Protein AF-K2ISQ4-F1 (afdb_monomer_lite)

Radius of gyration: 26.38 Å; chains: 1; bounding box: 71×58×47 Å

Secondary structure (DSSP, 8-state):
------HHHHHHHHHHHHHHHHHHHHHHHHHHHHTT--EEE--SS--EEE---------GGGS-HHHHT-GGG------------PPPHHHHHHHHHHTTSSS------

Organism: NCBI:txid1208323

Sequence (109 aa):
MFMTRSPADELANIRAKIAELRARETALEARFIEMNDTGRFVGFSYDVVVSRTAYQVFDISKLPDSILNDNRFYATKHVTSIRTEPRDETDAFMLAQTAGEEFDVIEHH

Structure (mmCIF, N/CA/C/O backbone):
data_AF-K2ISQ4-F1
#
_entry.id   AF-K2ISQ4-F1
#
loop_
_atom_site.group_PDB
_atom_site.id
_atom_site.type_symbol
_atom_site.label_atom_id
_atom_site.label_alt_id
_atom_site.label_comp_id
_atom_site.label_asym_id
_atom_site.label_entity_id
_atom_site.label_seq_id
_atom_site.pdbx_PDB_ins_code
_atom_site.Cartn_x
_atom_site.Cartn_y
_atom_site.Cartn_z
_atom_site.occupancy
_atom_site.B_iso_or_equiv
_atom_site.auth_seq_id
_atom_site.auth_comp_id
_atom_site.auth_asym_id
_atom_site.auth_atom_id
_atom_site.pdbx_PDB_model_num
ATOM 1 N N . MET A 1 1 ? 32.199 9.706 -7.764 1.00 37.59 1 MET A N 1
ATOM 2 C CA . MET A 1 1 ? 32.240 10.912 -6.912 1.00 37.59 1 MET A CA 1
ATOM 3 C C . MET A 1 1 ? 30.954 10.917 -6.096 1.00 37.59 1 MET A C 1
ATOM 5 O O . MET A 1 1 ? 29.901 11.221 -6.639 1.00 37.59 1 MET A O 1
ATOM 9 N N . PHE A 1 2 ? 31.002 10.415 -4.860 1.00 45.28 2 PHE A N 1
ATOM 10 C CA . PHE A 1 2 ? 29.836 10.357 -3.976 1.00 45.28 2 PHE A CA 1
ATOM 11 C C . PHE A 1 2 ? 29.680 11.733 -3.328 1.00 45.28 2 PHE A C 1
ATOM 13 O O . PHE A 1 2 ? 30.267 11.993 -2.285 1.00 45.28 2 PHE A O 1
ATOM 20 N N . MET A 1 3 ? 28.945 12.642 -3.974 1.00 51.91 3 MET A N 1
ATOM 21 C CA . MET A 1 3 ? 28.362 13.755 -3.227 1.00 51.91 3 MET A CA 1
ATOM 22 C C . MET A 1 3 ? 27.462 13.114 -2.176 1.00 51.91 3 MET A C 1
ATOM 24 O O . MET A 1 3 ? 26.542 12.375 -2.534 1.00 51.91 3 MET A O 1
ATOM 28 N N . THR A 1 4 ? 27.789 13.314 -0.903 1.00 53.28 4 THR A N 1
ATOM 29 C CA . THR A 1 4 ? 26.978 12.905 0.242 1.00 53.28 4 THR A CA 1
ATOM 30 C C . THR A 1 4 ? 25.602 13.543 0.087 1.00 53.28 4 THR A C 1
ATOM 32 O O . THR A 1 4 ? 25.392 14.682 0.495 1.00 53.28 4 THR A O 1
ATOM 35 N N . ARG A 1 5 ? 24.674 12.848 -0.581 1.00 65.00 5 ARG A N 1
ATOM 36 C CA . ARG A 1 5 ? 23.262 13.225 -0.576 1.00 65.00 5 ARG A CA 1
ATOM 37 C C . ARG A 1 5 ? 22.857 13.240 0.886 1.00 65.00 5 ARG A C 1
ATOM 39 O O . ARG A 1 5 ? 23.142 12.276 1.597 1.00 65.00 5 ARG A O 1
ATOM 46 N N . SER A 1 6 ? 22.282 14.348 1.347 1.00 79.94 6 SER A N 1
A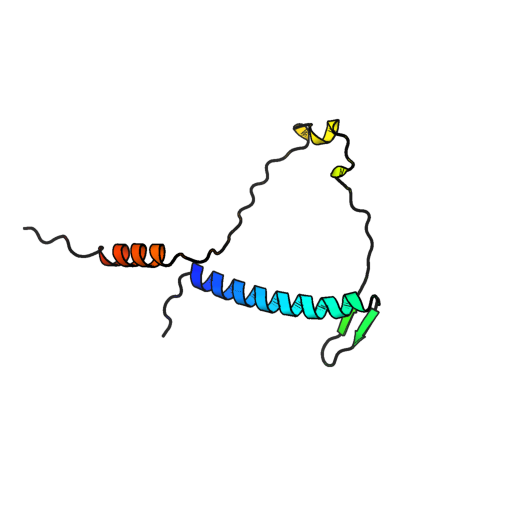TOM 47 C CA . SER A 1 6 ? 21.822 14.416 2.727 1.00 79.94 6 SER A CA 1
ATOM 48 C C . SER A 1 6 ? 20.869 13.237 2.980 1.00 79.94 6 SER A C 1
ATOM 50 O O . SER A 1 6 ? 20.177 12.808 2.047 1.00 79.94 6 SER A O 1
ATOM 52 N N . PRO A 1 7 ? 20.790 12.692 4.206 1.00 83.88 7 PRO A N 1
ATOM 53 C CA . PRO A 1 7 ? 19.847 11.613 4.503 1.00 83.88 7 PRO A CA 1
ATOM 54 C C . PRO A 1 7 ? 18.403 11.944 4.086 1.00 83.88 7 PRO A C 1
ATOM 56 O O . PRO A 1 7 ? 17.639 11.049 3.730 1.00 83.88 7 PRO A O 1
ATOM 59 N N . ALA A 1 8 ? 18.037 13.232 4.066 1.00 84.06 8 ALA A N 1
ATOM 60 C CA . ALA A 1 8 ? 16.752 13.709 3.564 1.00 84.06 8 ALA A CA 1
ATOM 61 C C . ALA A 1 8 ? 16.605 13.541 2.039 1.00 84.06 8 ALA A C 1
ATOM 63 O O . ALA A 1 8 ? 15.578 13.037 1.585 1.00 84.06 8 ALA A O 1
ATOM 64 N N . ASP A 1 9 ? 17.625 13.899 1.254 1.00 80.94 9 ASP A N 1
ATOM 65 C CA . ASP A 1 9 ? 17.620 13.741 -0.209 1.00 80.94 9 ASP A CA 1
ATOM 66 C C . ASP A 1 9 ? 17.625 12.269 -0.627 1.00 80.94 9 ASP A C 1
ATOM 68 O O . ASP A 1 9 ? 16.944 11.869 -1.576 1.00 80.94 9 ASP A O 1
ATOM 72 N N . GLU A 1 10 ? 18.392 11.441 0.084 1.00 85.69 10 GLU A N 1
ATOM 73 C CA . GLU A 1 10 ? 18.398 9.997 -0.133 1.00 85.69 10 GLU A CA 1
ATOM 74 C C . GLU A 1 10 ? 17.020 9.397 0.170 1.00 85.69 10 GLU A C 1
ATOM 76 O O . GLU A 1 10 ? 16.466 8.672 -0.663 1.00 85.69 10 GLU A O 1
ATOM 81 N N . LEU A 1 11 ? 16.420 9.767 1.307 1.00 86.06 11 LEU A N 1
ATOM 82 C CA . LEU A 1 11 ? 15.079 9.328 1.681 1.00 86.06 11 LEU A CA 1
ATOM 83 C C . LEU A 1 11 ? 14.023 9.781 0.663 1.00 86.06 11 LEU A C 1
ATOM 85 O O . LEU A 1 11 ? 13.160 8.983 0.291 1.00 86.06 11 LEU A O 1
ATOM 89 N N . ALA A 1 12 ? 14.092 11.024 0.183 1.00 86.25 12 ALA A N 1
ATOM 90 C CA . ALA A 1 12 ? 13.187 11.543 -0.841 1.00 86.25 12 ALA A CA 1
ATOM 91 C C . ALA A 1 12 ? 13.316 10.763 -2.158 1.00 86.25 12 ALA A C 1
ATOM 93 O O . ALA A 1 12 ? 12.309 10.356 -2.740 1.00 86.25 12 ALA A O 1
ATOM 94 N N . ASN A 1 13 ? 14.546 10.472 -2.593 1.00 86.44 13 ASN A N 1
ATOM 95 C CA . ASN A 1 13 ? 14.794 9.690 -3.804 1.00 86.44 13 ASN A CA 1
ATOM 96 C C . ASN A 1 13 ? 14.243 8.259 -3.682 1.00 86.44 13 ASN A C 1
ATOM 98 O O . ASN A 1 13 ? 13.576 7.767 -4.594 1.00 86.44 13 ASN A O 1
ATOM 102 N N . ILE A 1 14 ? 14.475 7.603 -2.542 1.00 90.94 14 ILE A N 1
ATOM 103 C CA . ILE A 1 14 ? 13.940 6.264 -2.272 1.00 90.94 14 ILE A CA 1
ATOM 104 C C . ILE A 1 14 ? 12.408 6.293 -2.258 1.00 90.94 14 ILE A C 1
ATOM 106 O O . ILE A 1 14 ? 11.784 5.443 -2.892 1.00 90.94 14 ILE A O 1
ATOM 110 N N . ARG A 1 15 ? 11.784 7.281 -1.602 1.00 91.06 15 ARG A N 1
ATOM 111 C CA . ARG A 1 15 ? 10.318 7.413 -1.587 1.00 91.06 15 ARG A CA 1
ATOM 112 C C . ARG A 1 15 ? 9.734 7.636 -2.974 1.00 91.06 15 ARG A C 1
ATOM 114 O O . ARG A 1 15 ? 8.712 7.030 -3.276 1.00 91.06 15 ARG A O 1
ATOM 121 N N . ALA A 1 16 ? 10.384 8.433 -3.819 1.00 86.94 16 ALA A N 1
ATOM 122 C CA . ALA A 1 16 ? 9.953 8.636 -5.199 1.00 86.94 16 ALA A CA 1
ATOM 123 C C . ALA A 1 16 ? 9.976 7.321 -5.997 1.00 86.94 16 ALA A C 1
ATOM 125 O O . ALA A 1 16 ? 8.986 6.969 -6.634 1.00 86.94 16 ALA A O 1
ATOM 126 N N . LYS A 1 17 ? 11.059 6.541 -5.884 1.00 92.38 17 LYS A N 1
ATOM 127 C CA . LYS A 1 17 ? 11.164 5.221 -6.531 1.00 92.38 17 LYS A CA 1
ATOM 128 C C . LYS A 1 17 ? 10.123 4.235 -6.014 1.00 92.38 17 LYS A C 1
ATOM 130 O O . LYS A 1 17 ? 9.512 3.517 -6.800 1.00 92.38 17 LYS A O 1
ATOM 135 N N . ILE A 1 18 ? 9.902 4.199 -4.698 1.00 92.81 18 ILE A N 1
ATOM 136 C CA . ILE A 1 18 ? 8.856 3.359 -4.103 1.00 92.81 18 ILE A CA 1
ATOM 137 C C . ILE A 1 18 ? 7.488 3.781 -4.639 1.00 92.81 18 ILE A C 1
ATOM 139 O O . ILE A 1 18 ? 6.713 2.915 -5.020 1.00 92.81 18 ILE A O 1
ATOM 143 N N . ALA A 1 19 ? 7.190 5.079 -4.703 1.00 90.81 19 ALA A N 1
ATOM 144 C CA . ALA A 1 19 ? 5.913 5.572 -5.208 1.00 90.81 19 ALA A CA 1
ATOM 145 C C . ALA A 1 19 ? 5.678 5.172 -6.674 1.00 90.81 19 ALA A C 1
ATOM 147 O O . ALA A 1 19 ? 4.592 4.704 -7.005 1.00 90.81 19 ALA A O 1
ATOM 148 N N . GLU A 1 20 ? 6.696 5.281 -7.530 1.00 92.19 20 GLU A N 1
ATOM 149 C CA . GLU A 1 20 ? 6.623 4.837 -8.927 1.00 92.19 20 GLU A CA 1
ATOM 150 C C . GLU A 1 20 ? 6.354 3.328 -9.031 1.00 92.19 20 GLU A C 1
ATOM 152 O O . GLU A 1 20 ? 5.447 2.893 -9.746 1.00 92.19 20 GLU A O 1
ATOM 157 N N . LEU A 1 21 ? 7.105 2.520 -8.276 1.00 95.19 21 LEU A N 1
ATOM 158 C CA . LEU A 1 21 ? 6.924 1.069 -8.253 1.00 95.19 21 LEU A CA 1
ATOM 159 C C . LEU A 1 21 ? 5.546 0.676 -7.714 1.00 95.19 21 LEU A C 1
ATOM 161 O O . LEU A 1 21 ? 4.907 -0.200 -8.290 1.00 95.19 21 LEU A O 1
ATOM 165 N N . ARG A 1 22 ? 5.059 1.352 -6.667 1.00 92.31 22 ARG A N 1
ATOM 166 C CA . ARG A 1 22 ? 3.714 1.149 -6.114 1.00 92.31 22 ARG A CA 1
ATOM 167 C C . ARG A 1 22 ? 2.631 1.516 -7.119 1.00 92.31 22 ARG A C 1
ATOM 169 O O . ARG A 1 22 ? 1.694 0.751 -7.286 1.00 92.31 22 ARG A O 1
ATOM 176 N N . ALA A 1 23 ? 2.771 2.628 -7.839 1.00 91.06 23 ALA A N 1
ATOM 177 C CA . ALA A 1 23 ? 1.817 3.000 -8.881 1.00 91.06 23 ALA A CA 1
ATOM 178 C C . ALA A 1 23 ? 1.746 1.927 -9.980 1.00 91.06 23 ALA A C 1
ATOM 180 O O . ALA A 1 23 ? 0.660 1.553 -10.428 1.00 91.06 23 ALA A O 1
ATOM 181 N N . ARG A 1 24 ? 2.902 1.383 -10.377 1.00 93.44 24 ARG A N 1
ATOM 182 C CA . ARG A 1 24 ? 2.972 0.288 -11.350 1.00 93.44 24 ARG A CA 1
ATOM 183 C C . ARG A 1 24 ? 2.380 -1.017 -10.813 1.00 93.44 24 ARG A C 1
ATOM 185 O O . ARG A 1 24 ? 1.688 -1.705 -11.557 1.00 93.44 24 ARG A O 1
ATOM 192 N N . GLU A 1 25 ? 2.646 -1.353 -9.555 1.00 93.44 25 GLU A N 1
ATOM 193 C CA . GLU A 1 25 ? 2.066 -2.509 -8.865 1.00 93.44 25 GLU A CA 1
ATOM 194 C C . GLU A 1 25 ? 0.539 -2.394 -8.815 1.00 93.44 25 GLU A C 1
ATOM 196 O O . GLU A 1 25 ? -0.142 -3.272 -9.333 1.00 93.44 25 GLU A O 1
ATOM 201 N N . THR A 1 26 ? -0.003 -1.271 -8.332 1.00 91.06 26 THR A N 1
ATOM 202 C CA . THR A 1 26 ? -1.451 -1.017 -8.298 1.00 91.06 26 THR A CA 1
ATOM 2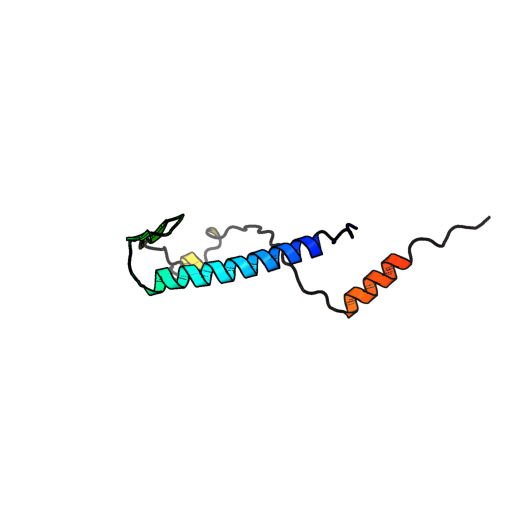03 C C . THR A 1 26 ? -2.079 -1.112 -9.687 1.00 91.06 26 THR A C 1
ATOM 205 O O . THR A 1 26 ? -3.150 -1.690 -9.832 1.00 91.06 26 THR A O 1
ATOM 208 N N . ALA A 1 27 ? -1.421 -0.599 -10.731 1.00 90.12 27 ALA A N 1
ATOM 209 C CA . ALA A 1 27 ? -1.928 -0.711 -12.098 1.00 90.12 27 ALA A CA 1
ATOM 210 C C . ALA A 1 27 ? -1.968 -2.163 -12.612 1.00 90.12 27 ALA A C 1
ATOM 212 O O . ALA A 1 27 ? -2.830 -2.504 -13.422 1.00 90.12 27 ALA A O 1
ATOM 213 N N . LEU A 1 28 ? -1.046 -3.024 -12.169 1.00 90.50 28 LEU A N 1
ATOM 214 C CA . LEU A 1 28 ? -1.064 -4.453 -12.489 1.00 90.50 28 LEU A CA 1
ATOM 215 C C . LEU A 1 28 ? -2.121 -5.194 -11.667 1.00 90.50 28 LEU A C 1
ATOM 217 O O . LEU A 1 28 ? -2.884 -5.970 -12.234 1.00 90.50 28 LEU A O 1
ATOM 221 N N . GLU A 1 29 ? -2.207 -4.924 -10.365 1.00 89.44 29 GLU A N 1
ATOM 222 C CA . GLU A 1 29 ? -3.221 -5.492 -9.470 1.00 89.44 29 GLU A CA 1
ATOM 223 C C . GLU A 1 29 ? -4.643 -5.139 -9.911 1.00 89.44 29 GLU A C 1
ATOM 225 O O . GLU A 1 29 ? -5.506 -6.016 -9.953 1.00 89.44 29 GLU A O 1
ATOM 230 N N . ALA A 1 30 ? -4.879 -3.887 -10.317 1.00 87.75 30 ALA A N 1
ATOM 231 C CA . ALA A 1 30 ? -6.175 -3.425 -10.810 1.00 87.75 30 ALA A CA 1
ATOM 232 C C . ALA A 1 30 ? -6.689 -4.294 -11.964 1.00 87.75 30 ALA A C 1
ATOM 234 O O . ALA A 1 30 ? -7.865 -4.636 -11.984 1.00 87.75 30 ALA A O 1
ATOM 235 N N . ARG A 1 31 ? -5.806 -4.755 -12.860 1.00 86.56 31 ARG A N 1
ATOM 236 C CA . ARG A 1 31 ? -6.192 -5.649 -13.965 1.00 86.56 31 ARG A CA 1
ATOM 237 C C . ARG A 1 31 ? -6.712 -6.997 -13.473 1.00 86.56 31 ARG A C 1
ATOM 239 O O . ARG A 1 31 ? -7.649 -7.530 -14.057 1.00 86.56 31 ARG A O 1
ATOM 246 N N . PHE A 1 32 ? -6.124 -7.545 -12.411 1.00 85.44 32 PHE A N 1
ATOM 247 C CA . PHE A 1 32 ? -6.584 -8.803 -11.820 1.00 85.44 32 PHE A CA 1
ATOM 248 C C . PHE A 1 32 ? -7.894 -8.623 -11.046 1.00 85.44 32 PHE A C 1
ATOM 250 O O . PHE A 1 32 ? -8.747 -9.507 -11.066 1.00 85.44 32 PHE A O 1
ATOM 257 N N . ILE A 1 33 ? -8.082 -7.469 -10.400 1.00 83.31 33 ILE A N 1
ATOM 258 C CA . ILE A 1 33 ? -9.316 -7.143 -9.672 1.00 83.31 33 ILE A CA 1
ATOM 259 C C . ILE A 1 33 ? -10.477 -6.863 -10.643 1.00 83.31 33 ILE A C 1
ATOM 261 O O . ILE A 1 33 ? -11.585 -7.345 -10.416 1.00 83.31 33 ILE A O 1
ATOM 265 N N . GLU A 1 34 ? -10.237 -6.130 -11.735 1.00 82.19 34 GLU A N 1
ATOM 266 C CA . GLU A 1 34 ? -11.240 -5.794 -12.761 1.00 82.19 34 GLU A CA 1
ATOM 267 C C . GLU A 1 34 ? -11.803 -7.027 -13.474 1.00 82.19 34 GLU A C 1
ATOM 269 O O . GLU A 1 34 ? -12.979 -7.041 -13.835 1.00 82.19 34 GLU A O 1
ATOM 274 N N . MET A 1 35 ? -11.002 -8.087 -13.631 1.00 75.81 35 MET A N 1
ATOM 275 C CA . MET A 1 35 ? -11.480 -9.363 -14.177 1.00 75.81 35 MET A CA 1
ATOM 276 C C . MET A 1 35 ? -12.547 -10.023 -13.289 1.00 75.81 35 MET A C 1
ATOM 278 O O . MET A 1 35 ? -13.292 -10.869 -13.779 1.00 75.81 35 MET A O 1
ATOM 282 N N . ASN A 1 36 ? -12.650 -9.624 -12.011 1.00 66.56 36 ASN A N 1
ATOM 283 C CA . ASN A 1 36 ? -13.599 -10.132 -11.012 1.00 66.56 36 ASN A CA 1
ATOM 284 C C . ASN A 1 36 ? -13.635 -11.673 -10.923 1.00 66.56 36 ASN A C 1
ATOM 286 O O . ASN A 1 36 ? -14.636 -12.257 -10.505 1.00 66.56 36 ASN A O 1
ATOM 290 N N . ASP A 1 37 ? -12.532 -12.315 -11.304 1.00 73.25 37 ASP A N 1
ATOM 291 C CA . ASP A 1 37 ? -12.339 -13.755 -11.261 1.00 73.25 37 ASP A CA 1
ATOM 292 C C . ASP A 1 37 ? -11.433 -14.107 -10.075 1.00 73.25 37 ASP A C 1
ATOM 294 O O . ASP A 1 37 ? -10.477 -13.393 -9.754 1.00 73.25 37 ASP A O 1
ATOM 298 N N . THR A 1 38 ? -11.755 -15.198 -9.389 1.00 78.25 38 THR A N 1
ATOM 299 C CA . THR A 1 38 ? -10.966 -15.710 -8.265 1.00 78.25 38 THR A CA 1
ATOM 300 C C . THR A 1 38 ? -10.290 -16.990 -8.701 1.00 78.25 38 THR A C 1
ATOM 302 O O . THR A 1 38 ? -10.956 -17.929 -9.128 1.00 78.25 38 THR A O 1
ATOM 305 N N . GLY A 1 39 ? -8.974 -17.066 -8.562 1.00 82.56 39 GLY A N 1
ATOM 306 C CA . GLY A 1 39 ? -8.233 -18.214 -9.057 1.00 82.56 39 GLY A CA 1
ATOM 307 C C . GLY A 1 39 ? -6.756 -17.930 -9.247 1.00 82.56 39 GLY A C 1
ATOM 308 O O . GLY A 1 39 ? -6.214 -16.947 -8.742 1.00 82.56 39 GLY A O 1
ATOM 309 N N . ARG A 1 40 ? -6.095 -18.840 -9.959 1.00 86.12 40 ARG A N 1
ATOM 310 C CA . ARG A 1 40 ? -4.663 -18.778 -10.248 1.00 86.12 40 ARG A CA 1
ATOM 311 C C . ARG A 1 40 ? -4.452 -18.367 -11.701 1.00 86.12 40 ARG A C 1
ATOM 313 O O . ARG A 1 40 ? -4.887 -19.066 -12.609 1.00 86.12 40 ARG A O 1
ATOM 320 N N . PHE A 1 41 ? -3.736 -17.272 -11.902 1.00 86.19 41 PHE A N 1
ATOM 321 C CA . PHE A 1 41 ? -3.289 -16.774 -13.194 1.00 86.19 41 PHE A CA 1
ATOM 322 C C . PHE A 1 41 ? -1.848 -17.226 -13.408 1.00 86.19 41 PHE A C 1
ATOM 324 O O . PHE A 1 41 ? -0.955 -16.828 -12.660 1.00 86.19 41 PHE A O 1
ATOM 331 N N . VAL A 1 42 ? -1.628 -18.088 -14.399 1.00 87.56 42 VAL A N 1
ATOM 332 C CA . VAL A 1 42 ? -0.307 -18.663 -14.672 1.00 87.56 42 VAL A CA 1
ATOM 333 C C . VAL A 1 42 ? 0.536 -17.681 -15.474 1.00 87.56 42 VAL A C 1
ATOM 335 O O . VAL A 1 42 ? 0.091 -17.178 -16.507 1.00 87.56 42 VAL A O 1
ATOM 338 N N . GLY A 1 43 ? 1.753 -17.417 -15.009 1.00 88.25 43 GLY A N 1
ATOM 339 C CA . GLY A 1 43 ? 2.731 -16.609 -15.733 1.00 88.25 43 GLY A CA 1
ATOM 340 C C . GLY A 1 43 ? 3.949 -17.427 -16.146 1.00 88.25 43 GLY A C 1
ATOM 341 O O . GLY A 1 43 ? 4.076 -18.610 -15.850 1.00 88.25 43 GLY A O 1
ATOM 342 N N . PHE A 1 44 ? 4.874 -16.787 -16.860 1.00 85.62 44 PHE A N 1
ATOM 343 C CA . PHE A 1 44 ? 6.061 -17.470 -17.383 1.00 85.62 44 PHE A CA 1
ATOM 344 C C . PHE A 1 44 ? 7.039 -17.909 -16.279 1.00 85.62 44 PHE A C 1
ATOM 346 O O . PHE A 1 44 ? 7.630 -18.980 -16.362 1.00 85.62 44 PHE A O 1
ATOM 353 N N . SER A 1 45 ? 7.216 -17.081 -15.247 1.00 92.69 45 SER A N 1
ATOM 354 C CA . SER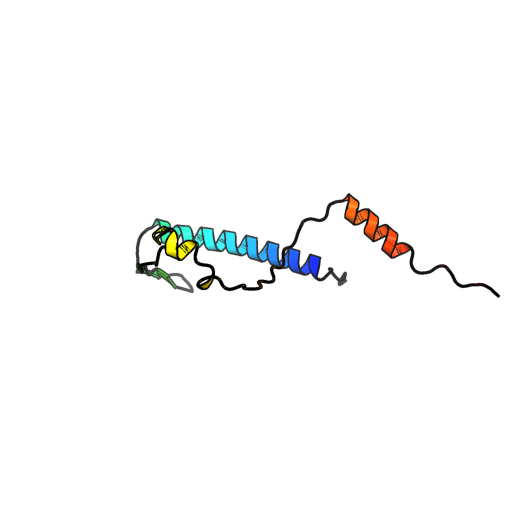 A 1 45 ? 8.114 -17.372 -14.116 1.00 92.69 45 SER A CA 1
ATOM 355 C C . SER A 1 45 ? 7.399 -17.412 -12.768 1.00 92.69 45 SER A C 1
ATOM 357 O O . SER A 1 45 ? 7.947 -17.942 -11.8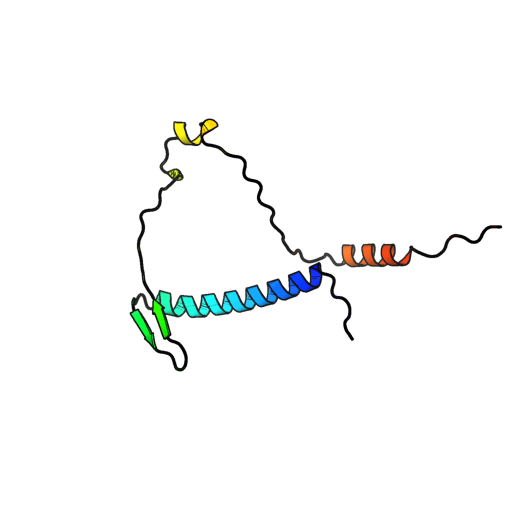07 1.00 92.69 45 SER A O 1
ATOM 359 N N . TYR A 1 46 ? 6.195 -16.845 -12.691 1.00 86.81 46 TYR A N 1
ATOM 360 C CA . TYR A 1 46 ? 5.426 -16.687 -11.462 1.00 86.81 46 TYR A CA 1
ATOM 361 C C . TYR A 1 46 ? 3.940 -16.758 -11.768 1.00 86.81 46 TYR A C 1
ATOM 363 O O . TYR A 1 46 ? 3.516 -16.299 -12.826 1.00 86.81 46 TYR A O 1
ATOM 371 N N . ASP A 1 47 ? 3.168 -17.236 -10.799 1.00 90.94 47 ASP A N 1
ATOM 372 C CA . ASP A 1 47 ? 1.713 -17.257 -10.868 1.00 90.94 47 ASP A CA 1
ATOM 373 C C . ASP A 1 47 ? 1.126 -16.258 -9.874 1.00 90.94 47 ASP A C 1
ATOM 375 O O . ASP A 1 47 ? 1.653 -16.079 -8.774 1.00 90.94 47 ASP A O 1
ATOM 379 N N . VAL A 1 48 ? 0.006 -15.642 -10.243 1.00 86.44 48 VAL A N 1
ATOM 380 C CA . VAL A 1 48 ? -0.761 -14.739 -9.377 1.00 86.44 48 VAL A CA 1
ATOM 381 C C . VAL A 1 48 ? -1.982 -15.488 -8.860 1.00 86.44 48 VAL A C 1
ATOM 383 O O . VAL A 1 48 ? -2.721 -16.075 -9.643 1.00 86.44 48 VAL A O 1
ATOM 386 N N . VAL A 1 49 ? -2.214 -15.484 -7.548 1.00 87.62 49 VAL A N 1
ATOM 387 C CA . VAL A 1 49 ? -3.396 -16.110 -6.935 1.00 87.62 49 VAL A CA 1
ATOM 388 C C . VAL A 1 49 ? -4.292 -15.021 -6.363 1.00 87.62 49 VAL A C 1
ATOM 390 O O . VAL A 1 49 ? -3.888 -14.299 -5.456 1.00 87.62 49 VAL A O 1
ATOM 393 N N . VAL A 1 50 ? -5.516 -14.920 -6.878 1.00 87.25 50 VAL A N 1
ATOM 394 C CA . VAL A 1 50 ? -6.527 -13.966 -6.416 1.00 87.25 50 VAL A CA 1
ATOM 395 C C . VAL A 1 50 ? -7.564 -14.710 -5.586 1.00 87.25 50 VAL A C 1
ATOM 397 O O . VAL A 1 50 ? -8.345 -15.508 -6.104 1.00 87.25 50 VAL A O 1
ATOM 400 N N . SER A 1 51 ? -7.581 -14.436 -4.284 1.00 84.06 51 SER A N 1
ATOM 401 C CA . SER A 1 51 ? -8.590 -14.935 -3.349 1.00 84.06 51 SER A CA 1
ATOM 402 C C . SER A 1 51 ? -9.418 -13.777 -2.810 1.00 84.06 51 SER A C 1
ATOM 404 O O . SER A 1 51 ? -8.858 -12.797 -2.316 1.00 84.06 51 SER A O 1
ATOM 406 N N . ARG A 1 52 ? -10.746 -13.902 -2.842 1.00 80.12 52 ARG A N 1
ATOM 407 C CA . ARG A 1 52 ? -11.651 -12.917 -2.249 1.00 80.12 52 ARG A CA 1
ATOM 408 C C . ARG A 1 52 ? -12.226 -13.467 -0.955 1.00 80.12 52 ARG A C 1
ATOM 410 O O . ARG A 1 52 ? -12.961 -14.449 -0.979 1.00 80.12 52 ARG A O 1
ATOM 417 N N . THR A 1 53 ? -11.944 -12.792 0.152 1.00 81.88 53 THR A N 1
ATOM 418 C CA . THR A 1 53 ? -12.555 -13.113 1.443 1.00 81.88 53 THR A CA 1
ATOM 419 C C . THR A 1 53 ? -13.330 -11.910 1.948 1.00 81.88 53 THR A C 1
ATOM 421 O O . THR A 1 53 ? -12.795 -10.807 2.034 1.00 81.88 53 THR A O 1
ATOM 424 N N . ALA A 1 54 ? -14.604 -12.120 2.262 1.00 80.19 54 ALA A N 1
ATOM 425 C CA . ALA A 1 54 ? -15.426 -11.127 2.930 1.00 80.19 54 ALA A CA 1
ATOM 426 C C . ALA A 1 54 ? -15.361 -11.371 4.439 1.00 80.19 54 ALA A C 1
ATOM 428 O O . ALA A 1 54 ? -15.594 -12.487 4.901 1.00 80.19 54 ALA A O 1
ATOM 429 N N . TYR A 1 55 ? -15.072 -10.319 5.196 1.00 81.19 55 TYR A N 1
ATOM 430 C CA . TYR A 1 55 ? -15.129 -10.340 6.651 1.00 81.19 55 TYR A CA 1
ATOM 431 C C . TYR A 1 55 ? -16.119 -9.287 7.127 1.00 81.19 55 TYR A C 1
ATOM 433 O O . TYR A 1 55 ? -16.267 -8.229 6.513 1.00 81.19 55 TYR A O 1
ATOM 441 N N . GLN A 1 56 ? -16.795 -9.573 8.234 1.00 78.94 56 GLN A N 1
ATOM 442 C CA . GLN A 1 56 ? -17.598 -8.576 8.924 1.00 78.94 56 GLN A CA 1
ATOM 443 C C . GLN A 1 56 ? -16.657 -7.641 9.684 1.00 78.94 56 GLN A C 1
ATOM 445 O O . GLN A 1 56 ? -15.881 -8.088 10.526 1.00 78.94 56 GLN A O 1
ATOM 450 N N . VAL A 1 57 ? -16.716 -6.348 9.371 1.00 87.81 57 VAL A N 1
ATOM 451 C CA . VAL A 1 57 ? -15.954 -5.315 10.076 1.00 87.81 57 VAL A CA 1
ATOM 452 C C . VAL A 1 57 ? -16.871 -4.643 11.089 1.00 87.81 57 VAL A C 1
ATOM 454 O O . VAL A 1 57 ? -18.020 -4.321 10.782 1.00 87.81 57 VAL A O 1
ATOM 457 N N . PHE A 1 58 ? -16.359 -4.449 12.302 1.00 79.31 58 PHE A N 1
ATOM 458 C CA . PHE A 1 58 ? -17.052 -3.692 13.333 1.00 79.31 58 PHE A CA 1
ATOM 459 C C . PHE A 1 58 ? -17.027 -2.201 12.981 1.00 79.31 58 PHE A C 1
ATOM 461 O O . PHE A 1 58 ? -15.965 -1.582 12.927 1.00 79.31 58 PHE A O 1
ATOM 468 N N . ASP A 1 59 ? -18.202 -1.642 12.710 1.00 82.00 59 ASP A N 1
ATOM 469 C CA . ASP A 1 59 ? -18.369 -0.261 12.271 1.00 82.00 59 ASP A CA 1
ATOM 470 C C . ASP A 1 59 ? -18.594 0.659 13.478 1.00 82.00 59 ASP A C 1
ATOM 472 O O . ASP A 1 59 ? -19.679 0.691 14.064 1.00 82.00 59 ASP A O 1
ATOM 476 N N . ILE A 1 60 ? -17.549 1.405 13.845 1.00 82.38 60 ILE A N 1
ATOM 477 C CA . ILE A 1 60 ? -17.551 2.355 14.966 1.00 82.38 60 ILE A CA 1
ATOM 478 C C . ILE A 1 60 ? -18.612 3.448 14.759 1.00 82.38 60 ILE A C 1
ATOM 480 O O . ILE A 1 60 ? -19.188 3.914 15.736 1.00 82.38 60 ILE A O 1
ATOM 484 N N . SER A 1 61 ? -18.948 3.814 13.516 1.00 80.81 61 SER A N 1
ATOM 485 C CA . SER A 1 61 ? -19.986 4.816 13.230 1.00 80.81 61 SER A CA 1
ATOM 486 C C . SER A 1 61 ? -21.402 4.337 13.559 1.00 80.81 61 SER A C 1
ATOM 488 O O . SER A 1 61 ? -22.320 5.149 13.620 1.00 80.81 61 SER A O 1
ATOM 490 N N . LYS A 1 62 ? -21.596 3.032 13.784 1.00 83.94 62 LYS A N 1
ATOM 491 C CA . LYS A 1 62 ? -22.871 2.463 14.250 1.00 83.94 62 LYS A CA 1
ATOM 492 C C . LYS A 1 62 ? -22.966 2.371 15.771 1.00 83.94 62 LYS A C 1
ATOM 494 O O . LYS A 1 62 ? -23.974 1.882 16.283 1.00 83.94 62 LYS A O 1
ATOM 499 N N . LEU A 1 63 ? -21.931 2.789 16.499 1.00 86.31 63 LEU A N 1
ATOM 500 C CA . LEU A 1 63 ? -21.988 2.837 17.953 1.00 86.31 63 LEU A CA 1
ATOM 501 C C . LEU A 1 63 ? -22.924 3.959 18.426 1.00 86.31 63 LEU A C 1
ATOM 503 O O . LEU A 1 63 ? -22.974 5.020 17.808 1.00 86.31 63 LEU A O 1
ATOM 507 N N . PRO A 1 64 ? -23.630 3.761 19.549 1.00 87.50 64 PRO A N 1
ATOM 508 C CA . PRO A 1 64 ? -24.375 4.831 20.195 1.00 87.50 64 PRO A CA 1
ATOM 509 C C . PRO A 1 64 ? -23.459 5.971 20.655 1.00 87.50 64 PRO A C 1
ATOM 511 O O . PRO A 1 64 ? -22.357 5.728 21.158 1.00 87.50 64 PRO A O 1
ATOM 514 N N . ASP A 1 65 ? -23.975 7.202 20.612 1.00 80.50 65 ASP A N 1
ATOM 515 C CA . ASP A 1 65 ? -23.274 8.403 21.092 1.00 80.50 65 ASP A CA 1
ATOM 516 C C . ASP A 1 65 ? -22.816 8.288 22.555 1.00 80.50 65 ASP A C 1
ATOM 518 O O . ASP A 1 65 ? -21.824 8.896 22.951 1.00 80.50 65 ASP A O 1
ATOM 522 N N . SER A 1 66 ? -23.511 7.486 23.368 1.00 81.50 66 SER A N 1
ATOM 523 C CA . SER A 1 66 ? -23.157 7.241 24.769 1.00 81.50 66 SER A CA 1
ATOM 524 C C . SER A 1 66 ? -21.835 6.491 24.948 1.00 81.50 66 SER A C 1
ATOM 526 O O . SER A 1 66 ? -21.178 6.681 25.965 1.00 81.50 66 SER A O 1
ATOM 528 N N . ILE A 1 67 ? -21.432 5.664 23.979 1.00 81.19 67 ILE A N 1
ATOM 529 C CA . ILE A 1 67 ? -20.155 4.936 23.994 1.00 81.19 67 ILE A CA 1
ATOM 530 C C . ILE A 1 67 ? -19.074 5.747 23.279 1.00 81.19 67 ILE A C 1
ATOM 532 O O . ILE A 1 67 ? -17.940 5.800 23.747 1.00 81.19 67 ILE A O 1
ATOM 536 N N . LEU A 1 68 ? -19.430 6.421 22.179 1.00 82.25 68 LEU A N 1
ATOM 537 C CA . LEU A 1 68 ? -18.497 7.269 21.432 1.00 82.25 68 LEU A CA 1
ATOM 538 C C . LEU A 1 68 ? -18.009 8.469 22.245 1.00 82.25 68 LEU A C 1
ATOM 540 O O . LEU A 1 68 ? -16.876 8.888 22.060 1.00 82.25 68 LEU A O 1
ATOM 544 N N . ASN A 1 69 ? -18.820 9.017 23.149 1.00 79.38 69 ASN A N 1
ATOM 545 C CA . ASN A 1 69 ? -18.426 10.169 23.966 1.00 79.38 69 ASN A CA 1
ATOM 546 C C . ASN A 1 69 ? -17.887 9.790 25.356 1.00 79.38 69 ASN A C 1
ATOM 548 O O . ASN A 1 69 ? -17.532 10.677 26.134 1.00 79.38 69 ASN A O 1
ATOM 552 N N . ASP A 1 70 ? -17.820 8.500 25.698 1.00 83.88 70 ASP A N 1
ATOM 553 C CA . ASP A 1 70 ? -17.270 8.071 26.984 1.00 83.88 70 ASP A CA 1
ATOM 554 C C . ASP A 1 70 ? -15.737 8.012 26.917 1.00 83.88 70 ASP A C 1
ATOM 556 O O . ASP A 1 70 ? -15.127 7.149 26.282 1.00 83.88 70 ASP A O 1
ATOM 560 N N . ASN A 1 71 ? -15.112 8.946 27.636 1.00 78.19 71 ASN A N 1
ATOM 561 C CA . ASN A 1 71 ? -13.665 9.126 27.707 1.00 78.19 71 ASN A CA 1
ATOM 562 C C . ASN A 1 71 ? -12.913 7.891 28.254 1.00 78.19 71 ASN A C 1
ATOM 564 O O . ASN A 1 71 ? -11.697 7.801 28.111 1.00 78.19 71 ASN A O 1
ATOM 568 N N . ARG A 1 72 ? -13.611 6.924 28.870 1.00 83.12 72 ARG A N 1
ATOM 569 C CA . ARG A 1 72 ? -13.030 5.655 29.350 1.00 83.12 72 ARG A CA 1
ATOM 570 C C . ARG A 1 72 ? -12.616 4.711 28.222 1.00 83.12 72 ARG A C 1
ATOM 572 O O . ARG A 1 72 ? -11.790 3.833 28.457 1.00 83.12 72 ARG A O 1
ATOM 579 N N . PHE A 1 73 ? -13.170 4.882 27.021 1.00 77.38 73 PHE A N 1
ATOM 580 C CA . PHE A 1 73 ? -12.825 4.073 25.847 1.00 77.38 73 PHE A CA 1
ATOM 581 C C . PHE A 1 73 ? -11.737 4.709 24.969 1.00 77.38 73 PHE A C 1
ATOM 583 O O . PHE A 1 73 ? -11.369 4.140 23.942 1.00 77.38 73 PHE A O 1
ATOM 590 N N . TYR A 1 74 ? -11.186 5.859 25.375 1.00 77.56 74 TYR A N 1
ATOM 591 C CA . TYR A 1 74 ? -10.120 6.547 24.655 1.00 77.56 74 TYR A CA 1
ATOM 592 C C . TYR A 1 74 ? -8.749 6.246 25.261 1.00 77.56 74 TYR A C 1
ATOM 594 O O . TYR A 1 74 ? -8.546 6.304 26.472 1.00 77.56 74 TYR A O 1
ATOM 602 N N . ALA A 1 75 ? -7.782 5.959 24.391 1.00 83.25 75 ALA A N 1
ATOM 603 C CA . ALA A 1 75 ? -6.383 5.781 24.753 1.00 83.25 75 ALA A CA 1
ATOM 604 C C . ALA A 1 75 ? -5.504 6.674 23.877 1.00 83.25 75 ALA A C 1
ATOM 606 O O . ALA A 1 75 ? -5.658 6.720 22.654 1.00 83.25 75 ALA A O 1
ATOM 607 N N . THR A 1 76 ? -4.548 7.364 24.495 1.00 83.31 76 THR A N 1
ATOM 608 C CA . THR A 1 76 ? -3.585 8.191 23.767 1.00 83.31 76 THR A CA 1
ATOM 609 C C . THR A 1 76 ? -2.505 7.302 23.161 1.00 83.31 76 THR A C 1
ATOM 611 O O . THR A 1 76 ? -1.712 6.693 23.878 1.00 83.31 76 THR A O 1
ATOM 614 N N . LYS A 1 77 ? -2.453 7.236 21.827 1.00 86.25 77 LYS A N 1
ATOM 615 C CA . LY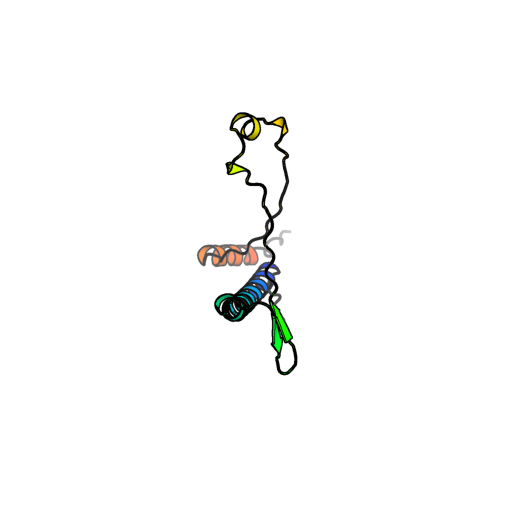S A 1 77 ? -1.381 6.565 21.084 1.00 86.25 77 LYS A CA 1
ATOM 616 C C . LYS A 1 77 ? -0.465 7.606 20.453 1.00 86.25 77 LYS A C 1
ATOM 618 O O . LYS A 1 77 ? -0.914 8.430 19.662 1.00 86.25 77 LYS A O 1
ATOM 623 N N . HIS A 1 78 ? 0.828 7.520 20.741 1.00 82.19 78 HIS A N 1
ATOM 624 C CA . HIS A 1 78 ? 1.837 8.318 20.053 1.00 82.19 78 HIS A CA 1
ATOM 625 C C . HIS A 1 78 ? 2.263 7.613 18.761 1.00 82.19 78 HIS A C 1
ATOM 627 O O . HIS A 1 78 ? 2.647 6.443 18.779 1.00 82.19 78 HIS A O 1
ATOM 633 N N . VAL A 1 79 ? 2.172 8.321 17.635 1.00 85.31 79 VAL A N 1
ATOM 634 C CA . VAL A 1 79 ? 2.607 7.841 16.319 1.00 85.31 79 VAL A CA 1
ATOM 635 C C . VAL A 1 79 ? 3.593 8.852 15.751 1.00 85.31 79 VAL A C 1
ATOM 637 O O . VAL A 1 79 ? 3.239 10.006 15.527 1.00 85.31 79 VAL A O 1
ATOM 640 N N . THR A 1 80 ? 4.823 8.413 15.503 1.00 79.94 80 THR A N 1
ATOM 641 C CA . THR A 1 80 ? 5.839 9.228 14.833 1.00 79.94 80 THR A CA 1
ATOM 642 C C . THR A 1 80 ? 5.722 9.018 13.329 1.00 79.94 80 THR A C 1
ATOM 644 O O . THR A 1 80 ? 5.935 7.910 12.838 1.00 79.94 80 THR A O 1
ATOM 647 N N . SER A 1 81 ? 5.377 10.076 12.598 1.00 82.38 81 SER A N 1
ATOM 648 C CA . SER A 1 81 ? 5.306 10.067 11.136 1.00 82.38 81 SER A CA 1
ATOM 649 C C . SER A 1 81 ? 6.453 10.887 10.558 1.00 82.38 81 SER A C 1
ATOM 651 O O . SER A 1 81 ? 6.663 12.029 10.955 1.00 82.38 81 SER A O 1
ATOM 653 N N . ILE A 1 82 ? 7.195 10.303 9.618 1.00 82.62 82 ILE A N 1
ATOM 654 C CA . ILE A 1 82 ? 8.250 10.991 8.867 1.00 82.62 82 ILE A CA 1
ATOM 655 C C . ILE A 1 82 ? 7.699 11.283 7.470 1.00 82.62 82 ILE A C 1
ATOM 657 O O . ILE A 1 82 ? 7.261 10.359 6.771 1.00 82.62 82 ILE A O 1
ATOM 661 N N . ARG A 1 83 ? 7.739 12.545 7.038 1.00 83.19 83 ARG A N 1
ATOM 662 C CA . ARG A 1 83 ? 7.335 12.985 5.695 1.00 83.19 83 ARG A CA 1
ATOM 663 C C . ARG A 1 83 ? 8.459 13.795 5.054 1.00 83.19 83 ARG A C 1
ATOM 665 O O . ARG A 1 83 ? 9.250 14.420 5.748 1.00 83.19 83 ARG A O 1
ATOM 672 N N . THR A 1 84 ? 8.547 13.715 3.734 1.00 81.94 84 THR A N 1
ATOM 673 C CA . THR A 1 84 ? 9.463 14.505 2.908 1.00 81.94 84 THR A CA 1
ATOM 674 C C . THR A 1 84 ? 8.648 15.598 2.231 1.00 81.94 84 THR A C 1
ATOM 676 O O . THR A 1 84 ? 7.677 15.268 1.549 1.00 81.94 84 THR A O 1
ATOM 679 N N . GLU A 1 85 ? 9.038 16.857 2.400 1.00 82.69 85 GLU A N 1
ATOM 680 C CA . GLU A 1 85 ? 8.414 18.009 1.742 1.00 82.69 85 GLU A CA 1
ATOM 681 C C . GLU A 1 85 ? 9.385 18.588 0.699 1.00 82.69 85 GLU A C 1
ATOM 683 O O . GLU A 1 85 ? 10.601 18.534 0.916 1.00 82.69 85 GLU A O 1
ATOM 688 N N . PRO A 1 86 ? 8.891 19.117 -0.436 1.00 74.88 86 PRO A N 1
ATOM 689 C CA . PRO A 1 86 ? 9.730 19.875 -1.351 1.00 74.88 86 PRO A CA 1
ATOM 690 C C . PRO A 1 86 ? 10.255 21.122 -0.638 1.00 74.88 86 PRO A C 1
ATOM 692 O O . PRO A 1 86 ? 9.538 21.772 0.120 1.00 74.88 86 PRO A O 1
ATOM 695 N N . ARG A 1 87 ? 11.522 21.444 -0.876 1.00 74.44 87 ARG A N 1
ATOM 696 C CA . ARG A 1 87 ? 12.147 22.636 -0.315 1.00 74.44 87 ARG A CA 1
ATOM 697 C C . ARG A 1 87 ? 11.839 23.835 -1.203 1.00 74.44 87 ARG A C 1
ATOM 699 O O . ARG A 1 87 ? 12.044 23.745 -2.411 1.00 74.44 87 ARG A O 1
ATOM 706 N N . ASP A 1 88 ? 11.364 24.927 -0.613 1.00 74.62 88 ASP A N 1
ATOM 707 C CA . ASP A 1 88 ? 11.198 26.194 -1.326 1.00 74.62 88 ASP A CA 1
ATOM 708 C C . ASP A 1 88 ? 12.580 26.743 -1.733 1.00 74.62 88 ASP A C 1
ATOM 710 O O . ASP A 1 88 ? 13.552 26.619 -0.978 1.00 74.62 88 ASP A O 1
ATOM 714 N N . GLU A 1 89 ? 12.701 27.322 -2.931 1.00 62.97 89 GLU A N 1
ATOM 715 C CA . GLU A 1 89 ? 13.983 27.829 -3.454 1.00 62.97 89 GLU A CA 1
ATOM 716 C C . GLU A 1 89 ? 14.579 28.922 -2.547 1.00 62.97 89 GLU A C 1
ATOM 718 O O . GLU A 1 89 ? 15.802 29.038 -2.420 1.00 62.97 89 GLU A O 1
ATOM 723 N N . THR A 1 90 ? 13.722 29.652 -1.828 1.00 63.09 90 THR A N 1
ATOM 724 C CA . THR A 1 90 ? 14.115 30.683 -0.857 1.00 63.09 90 THR A CA 1
ATOM 725 C C . THR A 1 90 ? 14.856 30.085 0.351 1.00 63.09 90 THR A C 1
ATOM 727 O O . THR A 1 90 ? 15.872 30.621 0.798 1.00 63.09 90 THR A O 1
ATOM 730 N N . ASP A 1 91 ? 14.421 28.915 0.832 1.00 60.44 91 ASP A N 1
ATOM 731 C CA . ASP A 1 91 ? 1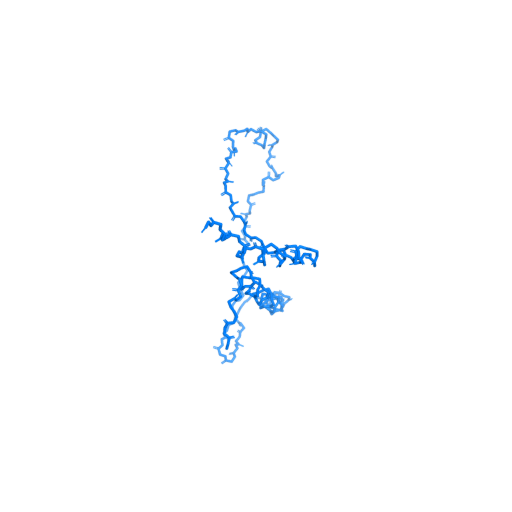5.023 28.213 1.978 1.00 60.44 91 ASP A CA 1
ATOM 732 C C . ASP A 1 91 ? 16.326 27.488 1.605 1.00 60.44 91 ASP A C 1
ATOM 734 O O . ASP A 1 91 ? 17.183 27.199 2.452 1.00 60.44 91 ASP A O 1
ATOM 738 N N . ALA A 1 92 ? 16.496 27.144 0.326 1.00 59.56 92 ALA A N 1
ATOM 739 C CA . ALA A 1 92 ? 17.755 26.625 -0.202 1.00 59.56 92 ALA A CA 1
ATOM 740 C C . ALA A 1 92 ? 18.868 27.684 -0.138 1.00 59.56 92 ALA A C 1
ATOM 742 O O . ALA A 1 92 ? 19.974 27.383 0.316 1.00 59.56 92 ALA A O 1
ATOM 743 N N . PHE A 1 93 ? 18.546 28.925 -0.512 1.00 58.84 93 PHE A N 1
ATOM 744 C CA . PHE A 1 93 ? 19.485 30.046 -0.538 1.00 58.84 93 PHE A CA 1
ATOM 745 C C . PHE A 1 93 ? 19.936 30.491 0.866 1.00 58.84 93 PHE A C 1
ATOM 747 O O . PHE A 1 93 ? 21.120 30.749 1.078 1.00 58.84 93 PHE A O 1
ATOM 754 N N . MET A 1 94 ? 19.025 30.509 1.847 1.00 61.03 94 MET A N 1
ATOM 755 C CA . MET A 1 94 ? 19.327 30.932 3.227 1.00 61.03 94 MET A CA 1
ATOM 756 C C . MET A 1 94 ? 20.263 29.966 3.969 1.00 61.03 94 MET A C 1
ATOM 758 O O . MET A 1 94 ? 21.183 30.396 4.658 1.00 61.03 94 MET A O 1
ATOM 762 N N . LEU A 1 95 ? 20.072 28.655 3.803 1.00 61.09 95 LEU A N 1
ATOM 763 C CA . LEU A 1 95 ? 20.942 27.640 4.420 1.00 61.09 95 LEU A CA 1
ATOM 764 C C . LEU A 1 95 ? 22.304 27.509 3.720 1.00 61.09 95 LEU A C 1
ATOM 766 O O . LEU A 1 95 ? 23.268 27.078 4.343 1.00 61.09 95 LEU A O 1
ATOM 770 N N . ALA A 1 96 ? 22.399 27.867 2.435 1.00 59.91 96 ALA A N 1
ATOM 771 C CA . ALA A 1 96 ? 23.683 27.943 1.738 1.00 59.91 96 ALA A CA 1
ATOM 772 C C . ALA A 1 96 ? 24.526 29.144 2.210 1.00 59.91 96 ALA A C 1
ATOM 774 O O . ALA A 1 96 ? 25.748 29.040 2.244 1.00 59.91 96 ALA A O 1
ATOM 775 N N . GLN A 1 97 ? 23.883 30.252 2.605 1.00 58.72 97 GLN A N 1
ATOM 776 C CA . GLN A 1 97 ? 24.552 31.420 3.192 1.00 58.72 97 GLN A CA 1
ATOM 777 C C . GLN A 1 97 ? 25.092 31.129 4.598 1.00 58.72 97 GLN A C 1
ATOM 779 O O . GLN A 1 97 ? 26.262 31.383 4.859 1.00 58.72 97 GLN A O 1
ATOM 784 N N . THR A 1 98 ? 24.293 30.515 5.476 1.00 57.84 98 THR A N 1
ATOM 785 C CA . THR A 1 98 ? 24.726 30.213 6.854 1.00 57.84 98 THR A CA 1
ATOM 786 C C . THR A 1 98 ? 25.789 29.117 6.940 1.00 57.84 98 THR A C 1
ATOM 788 O O . THR A 1 98 ? 26.592 29.125 7.867 1.00 57.84 98 THR A O 1
ATOM 791 N N . ALA A 1 99 ? 25.857 28.202 5.967 1.00 58.53 99 ALA A N 1
ATOM 792 C CA . ALA A 1 99 ? 26.934 27.212 5.877 1.00 58.53 99 ALA A CA 1
ATOM 793 C C . ALA A 1 99 ? 28.282 27.801 5.403 1.00 58.53 99 ALA A C 1
ATOM 795 O O . ALA A 1 99 ? 29.302 27.120 5.495 1.00 58.53 99 ALA A O 1
ATOM 796 N N . GLY A 1 100 ? 28.290 29.032 4.875 1.00 53.78 100 GLY A N 1
ATOM 797 C CA . GLY A 1 100 ? 29.491 29.740 4.418 1.00 53.78 100 GLY A CA 1
ATOM 798 C C . GLY A 1 100 ? 30.064 30.754 5.416 1.00 53.78 100 GLY A C 1
ATOM 799 O O . GLY A 1 100 ? 31.086 31.358 5.109 1.00 53.78 100 GLY A O 1
ATOM 800 N N . GLU A 1 101 ? 29.426 30.956 6.575 1.00 53.75 101 GLU A N 1
ATOM 801 C CA . GLU A 1 101 ? 29.827 31.955 7.586 1.00 53.75 101 GLU A CA 1
ATOM 802 C C . GLU A 1 101 ? 30.538 31.360 8.821 1.00 53.75 101 GLU A C 1
ATOM 804 O O . GLU A 1 101 ? 30.985 32.109 9.690 1.00 53.75 101 GLU A O 1
ATOM 809 N N . GLU A 1 102 ? 30.705 30.036 8.919 1.00 51.91 102 GLU A N 1
ATOM 810 C CA . GLU A 1 102 ? 31.660 29.454 9.873 1.00 51.91 102 GLU A CA 1
ATOM 811 C C . GLU A 1 102 ? 33.066 29.474 9.254 1.00 51.91 102 GLU A C 1
ATOM 813 O O . GLU A 1 102 ? 33.248 29.000 8.139 1.00 51.91 102 GLU A O 1
ATOM 818 N N . PHE A 1 103 ? 34.052 29.976 10.007 1.00 48.69 103 PHE A N 1
ATOM 819 C CA . PHE A 1 103 ? 35.482 30.144 9.682 1.00 48.69 103 PHE A CA 1
ATOM 820 C C . PHE A 1 103 ? 35.911 31.483 9.061 1.00 48.69 103 PHE A C 1
ATOM 822 O O . PHE A 1 103 ? 36.530 31.473 8.005 1.00 48.69 103 PHE A O 1
ATOM 829 N N . ASP A 1 104 ? 35.732 32.610 9.764 1.00 49.56 104 ASP A N 1
ATOM 830 C CA . ASP A 1 104 ? 36.828 33.600 9.807 1.00 49.56 104 ASP A CA 1
ATOM 831 C C . ASP A 1 104 ? 36.756 34.592 10.981 1.00 49.56 104 ASP A C 1
ATOM 833 O O . ASP A 1 104 ? 36.604 35.790 10.786 1.00 49.56 104 ASP A O 1
ATOM 837 N N . VAL A 1 105 ? 36.855 34.135 12.232 1.00 48.94 105 VAL A N 1
ATOM 838 C CA . VAL A 1 105 ? 37.272 35.034 13.326 1.00 48.94 105 VAL A CA 1
ATOM 839 C C . VAL A 1 105 ? 37.924 34.199 14.421 1.00 48.94 105 VAL A C 1
ATOM 841 O O . VAL A 1 105 ? 37.180 33.600 15.180 1.00 48.94 105 VAL A O 1
ATOM 844 N N . ILE A 1 106 ? 39.263 34.137 14.492 1.00 45.75 106 ILE A N 1
ATOM 845 C CA . ILE A 1 106 ? 40.071 34.505 15.680 1.00 45.75 106 ILE A CA 1
ATOM 846 C C . ILE A 1 106 ? 41.534 34.713 15.221 1.00 45.75 106 ILE A C 1
ATOM 848 O O . ILE A 1 106 ? 42.342 33.791 15.271 1.00 45.75 106 ILE A O 1
ATOM 852 N N . GLU A 1 107 ? 41.910 35.937 14.849 1.00 45.62 107 GLU A N 1
ATOM 853 C CA . GLU A 1 107 ? 43.285 36.413 15.057 1.00 45.62 107 GLU A CA 1
ATOM 854 C C . GLU A 1 107 ? 43.212 37.730 15.833 1.00 45.62 107 GLU A C 1
ATOM 856 O O . GLU A 1 107 ? 42.807 38.770 15.318 1.00 45.62 107 GLU A O 1
ATOM 861 N N . HIS A 1 108 ? 43.534 37.659 17.122 1.00 39.78 108 HIS A N 1
ATOM 862 C CA . HIS A 1 108 ? 43.824 38.825 17.945 1.00 39.78 108 HIS A CA 1
ATOM 863 C C . HIS A 1 108 ? 44.727 38.383 19.101 1.00 39.78 108 HIS A C 1
ATOM 865 O O . HIS A 1 108 ? 44.231 37.854 20.096 1.00 39.78 108 HIS A O 1
ATOM 871 N N . HIS A 1 109 ? 46.044 38.549 18.941 1.00 40.72 109 HIS A N 1
ATOM 872 C CA . HIS A 1 109 ? 46.908 39.296 19.869 1.00 40.72 109 HIS A CA 1
ATOM 873 C C . HIS A 1 109 ? 48.369 39.335 19.418 1.00 40.72 109 HIS A C 1
ATOM 875 O O . HIS A 1 109 ? 48.905 38.273 19.040 1.00 40.72 109 HIS A O 1
#

pLDDT: mean 77.03, std 14.4, range [37.59, 95.19]

Foldseek 3Di:
DDPPQDPLNVVVVVVVVVVVVVVVVVVVVVVVVVVVDAAWADDPVDIDGHDDDDDDDDDPVPDDPVVVPPCVPDDDDDDDDDDRDDDDPVNVVVVVVVVPPPDDDDDDD